Protein AF-A0A7C4R0H4-F1 (afdb_monomer)

pLDDT: mean 78.58, std 8.7, range [50.03, 90.56]

Foldseek 3Di:
DAQDALVVLVVVLVVQLVVCVVVVPDNVVSVVVSVVSSCNRHHDPVCVVVVVCVLCPCPDPNNVVVVVVVVVVVVVVVVVVVCVVVVVVVVVVVVVVVCVVPVVNVVVVPDDD

Radius of gyration: 23.49 Å; Cα contacts (8 Å, |Δi|>4): 60; chains: 1; bounding box: 44×40×60 Å

Mean predicted aligned error: 12.6 Å

Structure (mmCIF, N/CA/C/O backbone):
data_AF-A0A7C4R0H4-F1
#
_entry.id   AF-A0A7C4R0H4-F1
#
loop_
_atom_site.group_PDB
_atom_site.id
_atom_site.type_symbol
_atom_site.label_atom_id
_atom_site.label_alt_id
_atom_site.label_comp_id
_atom_site.label_asym_id
_atom_site.label_entity_id
_atom_site.label_seq_id
_atom_site.pdbx_PDB_ins_code
_atom_site.Cartn_x
_atom_site.Cartn_y
_atom_site.Cartn_z
_atom_site.occupancy
_atom_site.B_iso_or_equiv
_atom_site.auth_seq_id
_atom_site.auth_comp_id
_atom_site.auth_asym_id
_atom_site.auth_atom_id
_atom_site.pdbx_PDB_model_num
ATOM 1 N N . MET A 1 1 ? 13.341 -0.281 -24.553 1.00 51.69 1 MET A N 1
ATOM 2 C CA . MET A 1 1 ? 12.254 0.698 -24.769 1.00 51.69 1 MET A CA 1
ATOM 3 C C . MET A 1 1 ? 10.971 -0.071 -24.520 1.00 51.69 1 MET A C 1
ATOM 5 O O . MET A 1 1 ? 10.822 -1.117 -25.139 1.00 51.69 1 MET A O 1
ATOM 9 N N . GLY A 1 2 ? 10.150 0.358 -23.553 1.00 60.03 2 GLY A N 1
ATOM 10 C CA . GLY A 1 2 ? 8.923 -0.350 -23.164 1.00 60.03 2 GLY A CA 1
ATOM 11 C C . GLY A 1 2 ? 8.014 -0.633 -24.362 1.00 60.03 2 GLY A C 1
ATOM 12 O O . GLY A 1 2 ? 8.067 0.078 -25.366 1.00 60.03 2 GLY A O 1
ATOM 13 N N . MET A 1 3 ? 7.222 -1.704 -24.276 1.00 62.62 3 MET A N 1
ATOM 14 C CA . MET A 1 3 ? 6.459 -2.230 -25.416 1.00 62.62 3 MET A CA 1
ATOM 15 C C . MET A 1 3 ? 5.373 -1.255 -25.906 1.00 62.62 3 MET A C 1
ATOM 17 O O . MET A 1 3 ? 4.987 -1.301 -27.072 1.00 62.62 3 MET A O 1
ATOM 21 N N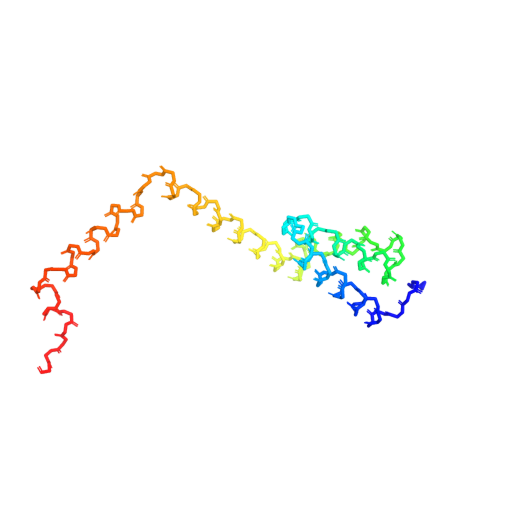 . LEU A 1 4 ? 4.906 -0.361 -25.029 1.00 73.06 4 LEU A N 1
ATOM 22 C CA . LEU A 1 4 ? 4.007 0.753 -25.328 1.00 73.06 4 LEU A CA 1
ATOM 23 C C . LEU A 1 4 ? 4.436 2.021 -24.579 1.00 73.06 4 LEU A C 1
ATOM 25 O O . LEU A 1 4 ? 5.069 1.946 -23.524 1.00 73.06 4 LEU A O 1
ATOM 29 N N . ASP A 1 5 ? 4.002 3.186 -25.075 1.00 82.69 5 ASP A N 1
ATOM 30 C CA . ASP A 1 5 ? 4.139 4.450 -24.349 1.00 82.69 5 ASP A CA 1
ATOM 31 C C . ASP A 1 5 ? 3.571 4.336 -22.918 1.00 82.69 5 ASP A C 1
ATOM 33 O O . ASP A 1 5 ? 2.503 3.736 -22.721 1.00 82.69 5 ASP A O 1
ATOM 37 N N . PRO A 1 6 ? 4.223 4.938 -21.904 1.00 79.81 6 PRO A N 1
ATOM 38 C CA . PRO A 1 6 ? 3.816 4.812 -20.501 1.00 79.81 6 PRO A CA 1
ATOM 39 C C . PRO A 1 6 ? 2.360 5.224 -20.247 1.00 79.81 6 PRO A C 1
ATOM 41 O O . PRO A 1 6 ? 1.649 4.583 -19.472 1.00 79.81 6 PRO A O 1
ATOM 44 N N . LEU A 1 7 ? 1.889 6.261 -20.947 1.00 82.81 7 LEU A N 1
ATOM 45 C CA . LEU A 1 7 ? 0.514 6.754 -20.848 1.00 82.81 7 LEU A CA 1
ATOM 46 C C . LEU A 1 7 ? -0.505 5.756 -21.413 1.00 82.81 7 LEU A C 1
ATOM 48 O O . LEU A 1 7 ? -1.547 5.534 -20.798 1.00 82.81 7 LEU A O 1
ATOM 52 N N . LEU A 1 8 ? -0.201 5.116 -22.548 1.00 84.25 8 LEU A N 1
ATOM 53 C CA . LEU A 1 8 ? -1.069 4.092 -23.139 1.00 84.25 8 LEU A CA 1
ATOM 54 C C . LEU A 1 8 ? -1.118 2.841 -22.261 1.00 84.25 8 LEU A C 1
ATOM 56 O O . LEU A 1 8 ? -2.196 2.298 -22.022 1.00 84.25 8 LEU A O 1
ATOM 60 N N . SER A 1 9 ? 0.028 2.432 -21.717 1.00 83.44 9 SER A N 1
ATOM 61 C CA . SER A 1 9 ? 0.120 1.309 -20.780 1.00 83.44 9 SER A CA 1
ATOM 62 C C . SER A 1 9 ? -0.729 1.542 -19.525 1.00 83.44 9 SER A C 1
ATOM 64 O O . SER A 1 9 ? -1.467 0.649 -19.100 1.00 83.44 9 SER A O 1
ATOM 66 N N . MET A 1 10 ? -0.697 2.761 -18.971 1.00 83.50 10 MET A N 1
ATOM 67 C CA . MET A 1 10 ? -1.539 3.161 -17.838 1.00 83.50 10 MET A CA 1
ATOM 68 C C . MET A 1 10 ? -3.031 3.068 -18.175 1.00 83.50 10 MET A C 1
ATOM 70 O O . MET A 1 10 ? -3.806 2.508 -17.399 1.00 83.50 10 MET A O 1
ATOM 74 N N . LEU A 1 11 ? -3.429 3.565 -19.348 1.00 88.31 11 LEU A N 1
ATOM 75 C CA . LEU A 1 11 ? -4.822 3.580 -19.800 1.00 88.31 11 LEU A CA 1
ATOM 76 C C . LEU A 1 11 ? -5.368 2.155 -19.999 1.00 88.31 11 LEU A C 1
ATOM 78 O O . LEU A 1 11 ? -6.476 1.839 -19.559 1.00 88.31 11 LEU A O 1
ATOM 82 N N . ILE A 1 12 ? -4.559 1.266 -20.583 1.00 86.19 12 ILE A N 1
ATOM 83 C CA . ILE A 1 12 ? -4.900 -0.151 -20.781 1.00 86.19 12 ILE A CA 1
ATOM 84 C C . ILE A 1 12 ? -5.018 -0.880 -19.437 1.00 86.19 12 ILE A C 1
ATOM 86 O O . ILE A 1 12 ? -5.994 -1.602 -19.222 1.00 86.19 12 ILE A O 1
ATOM 90 N N . SER A 1 13 ? -4.076 -0.676 -18.510 1.00 85.00 13 SER A N 1
ATOM 91 C CA . SER A 1 13 ? -4.138 -1.309 -17.184 1.00 85.00 13 SER A CA 1
ATOM 92 C C . SER A 1 13 ? -5.335 -0.817 -16.367 1.00 85.00 13 SER A C 1
ATOM 94 O O . SER A 1 13 ? -6.020 -1.617 -15.728 1.00 85.00 13 SER A O 1
ATOM 96 N N . PHE A 1 14 ? -5.664 0.474 -16.451 1.00 85.69 14 PHE A N 1
ATOM 97 C CA . PHE A 1 14 ? -6.841 1.025 -15.783 1.00 85.69 14 PHE A CA 1
ATOM 98 C C . PHE A 1 14 ? -8.146 0.447 -16.349 1.00 85.69 14 PHE A C 1
ATOM 100 O O . PHE A 1 14 ? -9.050 0.083 -15.595 1.00 85.69 14 PHE A O 1
ATOM 107 N N . CYS A 1 15 ? -8.225 0.282 -17.672 1.00 87.19 15 CYS A N 1
ATOM 108 C CA . CYS A 1 15 ? -9.353 -0.390 -18.312 1.00 87.19 15 CYS A CA 1
ATOM 109 C C . CYS A 1 15 ? -9.465 -1.855 -17.850 1.00 87.19 15 CYS A C 1
ATOM 111 O O . CYS A 1 15 ? -10.550 -2.320 -17.496 1.00 87.19 15 CYS A O 1
ATOM 113 N N . LEU A 1 16 ? -8.337 -2.565 -17.750 1.00 87.38 16 LEU A N 1
ATOM 114 C CA . LEU A 1 16 ? -8.287 -3.944 -17.263 1.00 87.38 16 LEU A CA 1
ATOM 115 C C . LEU A 1 16 ? -8.715 -4.063 -15.791 1.00 87.38 16 LEU A C 1
ATOM 117 O O . LEU A 1 16 ? -9.472 -4.975 -15.454 1.00 87.38 16 LEU A O 1
ATOM 121 N N . LEU A 1 17 ? -8.311 -3.119 -14.935 1.00 86.12 17 LEU A N 1
ATOM 122 C CA . LEU A 1 17 ? -8.790 -3.020 -13.554 1.00 86.12 17 LEU A CA 1
ATOM 123 C C . LEU A 1 17 ? -10.313 -2.842 -13.517 1.00 86.12 17 LEU A C 1
ATOM 125 O O . LEU A 1 17 ? -10.998 -3.567 -12.794 1.00 86.12 17 LEU A O 1
ATOM 129 N N . GLY A 1 18 ? -10.848 -1.931 -14.334 1.00 85.50 18 GLY A N 1
ATOM 130 C CA . GLY A 1 18 ? -12.289 -1.707 -14.462 1.00 85.50 18 GLY A CA 1
ATOM 131 C C . GLY A 1 18 ? -13.046 -2.972 -14.872 1.00 85.50 18 GLY A C 1
ATOM 132 O O . GLY A 1 18 ? -14.058 -3.317 -14.260 1.00 85.50 18 GLY A O 1
ATOM 133 N N . VAL A 1 19 ? -12.517 -3.724 -15.841 1.00 88.62 19 VAL A N 1
ATOM 134 C CA . VAL A 1 19 ? -13.098 -5.002 -16.284 1.00 88.62 19 VAL A CA 1
ATOM 135 C C . VAL A 1 19 ? -13.030 -6.069 -15.186 1.00 88.62 19 VAL A C 1
ATOM 137 O O . VAL A 1 19 ? -14.013 -6.778 -14.960 1.00 88.62 19 VAL A O 1
ATOM 140 N N . MET A 1 20 ? -11.908 -6.190 -14.472 1.00 84.88 20 MET A N 1
ATOM 141 C CA . MET A 1 20 ? -11.769 -7.153 -13.372 1.00 84.88 20 MET A CA 1
ATOM 142 C C . MET A 1 20 ? -12.722 -6.850 -12.210 1.00 84.88 20 MET A C 1
ATOM 144 O O . MET A 1 20 ? -13.324 -7.773 -11.652 1.00 84.88 20 MET A O 1
ATOM 148 N N . LEU A 1 21 ? -12.904 -5.567 -11.888 1.00 85.25 21 LEU A N 1
ATOM 149 C CA . LEU A 1 21 ? -13.878 -5.109 -10.897 1.00 85.25 21 LEU A CA 1
ATOM 150 C C . LEU A 1 21 ? -15.313 -5.392 -11.351 1.00 85.25 21 LEU A C 1
ATOM 152 O O . LEU A 1 21 ? -16.108 -5.921 -10.570 1.00 85.25 21 LEU A O 1
ATOM 156 N N . TYR A 1 22 ? -15.632 -5.120 -12.620 1.00 87.69 22 TYR A N 1
ATOM 157 C CA . TYR A 1 22 ? -16.944 -5.420 -13.199 1.00 87.69 22 TYR A CA 1
ATOM 158 C C . TYR A 1 22 ? -17.267 -6.917 -13.128 1.00 87.69 22 TYR A C 1
ATOM 160 O O . TYR A 1 22 ? -18.368 -7.312 -12.742 1.00 87.69 22 TYR A O 1
ATOM 168 N N . LYS A 1 23 ? -16.277 -7.772 -13.407 1.00 84.69 23 LYS A N 1
ATOM 169 C CA . LYS A 1 23 ? -16.425 -9.233 -13.384 1.00 84.69 23 LYS A CA 1
ATOM 170 C C . LYS A 1 23 ? -16.395 -9.840 -11.972 1.00 84.69 23 LYS A C 1
ATOM 172 O O . LYS A 1 23 ? -16.318 -11.060 -11.843 1.00 84.69 23 LYS A O 1
ATOM 177 N N . ARG A 1 24 ? -16.470 -9.014 -10.915 1.00 81.00 24 ARG A N 1
ATOM 178 C CA . ARG A 1 24 ? -16.472 -9.434 -9.499 1.00 81.00 24 ARG A CA 1
ATOM 179 C C . ARG A 1 24 ? -15.264 -10.311 -9.129 1.00 81.00 24 ARG A C 1
ATOM 181 O O . ARG A 1 24 ? -15.377 -11.195 -8.278 1.00 81.00 24 ARG A O 1
ATOM 188 N N . VAL A 1 25 ? -14.102 -10.091 -9.750 1.00 82.69 25 VAL A N 1
ATOM 189 C CA . VAL A 1 25 ? -12.865 -10.770 -9.329 1.00 82.69 25 VAL A CA 1
ATOM 190 C C . VAL A 1 25 ? -12.540 -10.336 -7.896 1.00 82.69 25 VAL A C 1
ATOM 192 O O . VAL A 1 25 ? -12.774 -9.184 -7.527 1.00 82.69 25 VAL A O 1
ATOM 195 N N . LYS A 1 26 ? -12.018 -11.253 -7.064 1.00 85.44 26 LYS A N 1
ATOM 196 C CA . LYS A 1 26 ? -11.602 -10.919 -5.691 1.00 85.44 26 LYS A CA 1
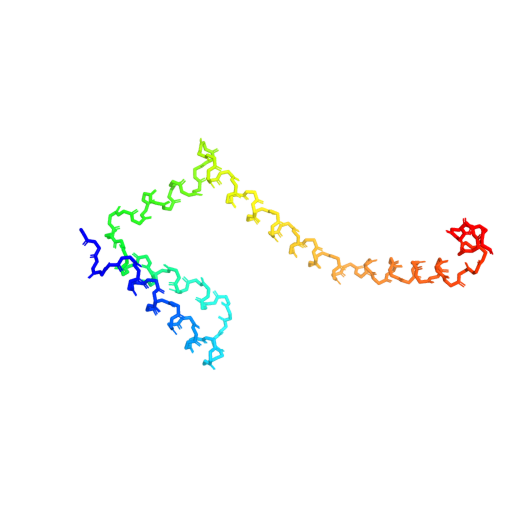ATOM 197 C C . LYS A 1 26 ? -10.678 -9.703 -5.738 1.00 85.44 26 LYS A C 1
ATOM 199 O O . LYS A 1 26 ? -9.655 -9.745 -6.419 1.00 85.44 26 LYS A O 1
ATOM 204 N N . LEU A 1 27 ? -11.028 -8.657 -4.989 1.00 78.06 27 LEU A N 1
ATOM 205 C CA . LEU A 1 27 ? -10.354 -7.358 -5.041 1.00 78.06 27 LEU A CA 1
ATOM 206 C C . LEU A 1 27 ? -8.834 -7.485 -4.862 1.00 78.06 27 LEU A C 1
ATOM 208 O O . LEU A 1 27 ? -8.077 -6.872 -5.602 1.00 78.06 27 LEU A O 1
ATOM 212 N N . GLY A 1 28 ? -8.393 -8.353 -3.944 1.00 77.06 28 GLY A N 1
ATOM 213 C CA . GLY A 1 28 ? -6.970 -8.613 -3.716 1.00 77.06 28 GLY A CA 1
ATOM 214 C C . GLY A 1 28 ? -6.240 -9.189 -4.933 1.00 77.06 28 GLY A C 1
ATOM 215 O O . GLY A 1 28 ? -5.107 -8.813 -5.188 1.00 77.06 28 GLY A O 1
ATOM 216 N N . ILE A 1 29 ? -6.890 -10.045 -5.729 1.00 80.62 29 ILE A N 1
ATOM 217 C CA . ILE A 1 29 ? -6.287 -10.596 -6.954 1.00 80.62 29 ILE A CA 1
ATOM 218 C C . ILE A 1 29 ? -6.201 -9.505 -8.021 1.00 80.62 29 ILE A C 1
ATOM 220 O O . ILE A 1 29 ? -5.161 -9.351 -8.652 1.00 80.62 29 ILE A O 1
ATOM 224 N N . ALA A 1 30 ? -7.270 -8.722 -8.195 1.00 85.00 30 ALA A N 1
ATOM 225 C CA . ALA A 1 30 ? -7.285 -7.628 -9.163 1.00 85.00 30 ALA A CA 1
ATOM 226 C C . ALA A 1 30 ? -6.173 -6.608 -8.867 1.00 85.00 30 ALA A C 1
ATOM 228 O O . ALA A 1 30 ? -5.402 -6.285 -9.762 1.00 85.00 30 ALA A O 1
ATOM 229 N N . LEU A 1 31 ? -6.028 -6.205 -7.599 1.00 80.31 31 LEU A N 1
ATOM 230 C CA . LEU A 1 31 ? -5.010 -5.257 -7.134 1.00 80.31 31 LEU A CA 1
ATOM 231 C C . LEU A 1 31 ? -3.564 -5.746 -7.312 1.00 80.31 31 LEU A C 1
ATOM 233 O O . LEU A 1 31 ? -2.667 -4.915 -7.394 1.00 80.31 31 LEU A O 1
ATOM 237 N N 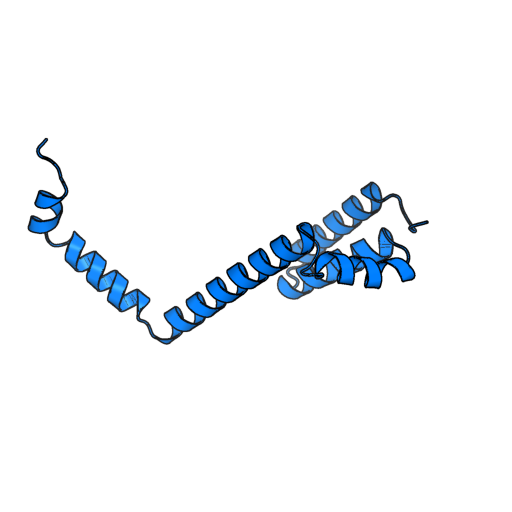. ILE A 1 32 ? -3.325 -7.060 -7.377 1.00 83.62 32 ILE A N 1
ATOM 238 C CA . ILE A 1 32 ? -1.993 -7.630 -7.640 1.00 83.62 32 ILE A CA 1
ATOM 239 C C . ILE A 1 32 ? -1.745 -7.741 -9.148 1.00 83.62 32 ILE A C 1
ATOM 241 O O . ILE A 1 32 ? -0.671 -7.393 -9.633 1.00 83.62 32 ILE A O 1
ATOM 245 N N . VAL A 1 33 ? -2.733 -8.212 -9.911 1.00 85.00 33 VAL A N 1
ATOM 246 C CA . VAL A 1 33 ? -2.563 -8.487 -11.345 1.00 85.00 33 VAL A CA 1
ATOM 247 C C . VAL A 1 33 ? -2.429 -7.199 -12.158 1.00 85.00 33 VAL A C 1
ATOM 249 O O . VAL A 1 33 ? -1.604 -7.138 -13.066 1.00 85.00 33 VAL A O 1
ATOM 252 N N . THR A 1 34 ? -3.186 -6.150 -11.839 1.00 85.69 34 THR A N 1
ATOM 253 C CA . THR A 1 34 ? -3.168 -4.900 -12.616 1.00 85.69 34 THR A CA 1
ATOM 254 C C . THR A 1 34 ? -1.821 -4.168 -12.627 1.00 85.69 34 THR A C 1
ATOM 256 O O . THR A 1 34 ? -1.388 -3.793 -13.720 1.00 85.69 34 THR A O 1
ATOM 259 N N . PRO A 1 35 ? -1.104 -3.980 -11.498 1.00 83.75 35 PRO A N 1
ATOM 260 C CA . PRO A 1 35 ? 0.231 -3.387 -11.532 1.00 83.75 35 PRO A CA 1
ATOM 261 C C . PRO A 1 35 ? 1.265 -4.297 -12.203 1.00 83.75 35 PRO A C 1
ATOM 263 O O . PRO A 1 35 ? 2.154 -3.778 -12.866 1.00 83.75 35 PRO A O 1
ATOM 266 N N . ILE A 1 36 ? 1.137 -5.628 -12.116 1.00 83.38 36 ILE A N 1
ATOM 267 C CA . ILE A 1 36 ? 2.029 -6.557 -12.836 1.00 83.38 36 ILE A CA 1
ATOM 268 C C . ILE A 1 36 ? 1.852 -6.402 -14.348 1.00 83.38 36 ILE A C 1
ATOM 270 O O . ILE A 1 36 ? 2.832 -6.269 -15.077 1.00 83.38 36 ILE A O 1
ATOM 274 N N . VAL A 1 37 ? 0.605 -6.376 -14.823 1.00 85.50 37 VAL A N 1
ATOM 275 C CA . VAL A 1 37 ? 0.296 -6.150 -16.241 1.00 85.50 37 VAL A CA 1
ATOM 276 C C . VAL A 1 37 ? 0.800 -4.776 -16.683 1.00 85.50 37 VAL A C 1
ATOM 278 O O . VAL A 1 37 ? 1.428 -4.669 -17.731 1.00 85.50 37 VAL A O 1
ATOM 281 N N . LEU A 1 38 ? 0.591 -3.736 -15.871 1.00 84.56 38 LEU A N 1
ATOM 282 C CA . LEU A 1 38 ? 1.111 -2.399 -16.158 1.00 84.56 38 LEU A CA 1
ATOM 283 C C . LEU A 1 38 ? 2.639 -2.394 -16.276 1.00 84.56 38 LEU A C 1
ATOM 285 O O . LEU A 1 38 ? 3.164 -1.840 -17.236 1.00 84.56 38 LEU A O 1
ATOM 289 N N . ALA A 1 39 ? 3.337 -3.023 -15.329 1.00 81.44 39 ALA A N 1
ATOM 290 C CA . ALA A 1 39 ? 4.792 -3.108 -15.321 1.00 81.44 39 ALA A CA 1
ATOM 291 C C . ALA A 1 39 ? 5.321 -3.853 -16.552 1.00 81.44 39 ALA A C 1
ATOM 293 O O . ALA A 1 39 ? 6.275 -3.389 -17.168 1.00 81.44 39 ALA A O 1
ATOM 294 N N 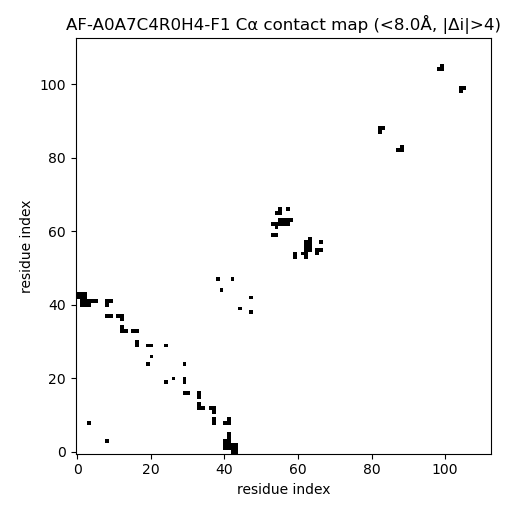. LEU A 1 40 ? 4.670 -4.948 -16.963 1.00 81.25 40 LEU A N 1
ATOM 295 C CA . LEU A 1 40 ? 5.035 -5.670 -18.186 1.00 81.25 40 LEU A CA 1
ATOM 296 C C . LEU A 1 40 ? 4.827 -4.845 -19.464 1.00 81.25 40 LEU A C 1
ATOM 298 O O . LEU A 1 40 ? 5.591 -5.001 -20.412 1.00 81.25 40 LEU A O 1
ATOM 302 N N . LEU A 1 41 ? 3.777 -4.021 -19.527 1.00 81.06 41 LEU A N 1
ATOM 303 C CA . LEU A 1 41 ? 3.484 -3.212 -20.716 1.00 81.06 41 LEU A CA 1
ATOM 304 C C . LEU A 1 41 ? 4.379 -1.967 -20.801 1.00 81.06 41 LEU A C 1
ATOM 306 O O . LEU A 1 41 ? 4.821 -1.598 -21.891 1.00 81.06 41 LEU A O 1
ATOM 310 N N . ALA A 1 42 ? 4.637 -1.329 -19.658 1.00 81.38 42 ALA A N 1
ATOM 311 C CA . ALA A 1 42 ? 5.318 -0.041 -19.588 1.00 81.38 42 ALA A CA 1
ATOM 312 C C . ALA A 1 42 ? 6.848 -0.147 -19.468 1.00 81.38 42 ALA A C 1
ATOM 314 O O . ALA A 1 42 ? 7.546 0.773 -19.894 1.00 81.38 42 ALA A O 1
ATOM 315 N N . LEU A 1 43 ? 7.385 -1.230 -18.893 1.00 78.81 43 LEU A N 1
ATOM 316 C CA . LEU A 1 43 ? 8.818 -1.381 -18.617 1.00 78.81 43 LEU A CA 1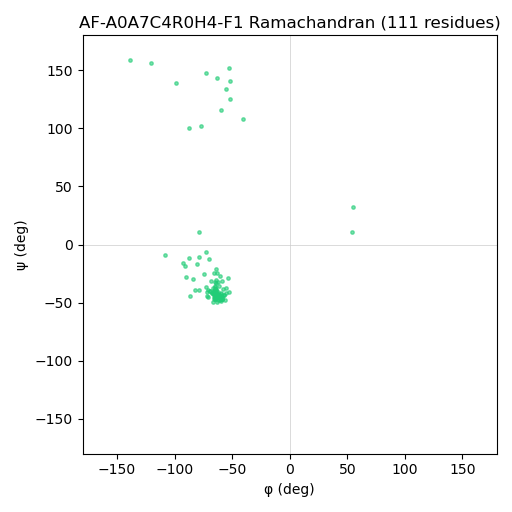
ATOM 317 C C . LEU A 1 43 ? 9.437 -2.592 -19.318 1.00 78.81 43 LEU A C 1
ATOM 319 O O . LEU A 1 43 ? 8.764 -3.565 -19.650 1.00 78.81 43 LEU A O 1
ATOM 323 N N . ASN A 1 44 ? 10.756 -2.540 -19.530 1.00 78.25 44 ASN A N 1
ATOM 324 C CA . ASN A 1 44 ? 11.497 -3.720 -19.963 1.00 78.25 44 ASN A CA 1
ATOM 325 C C . ASN A 1 44 ? 11.613 -4.694 -18.784 1.00 78.25 44 ASN A C 1
ATOM 327 O O . ASN A 1 44 ? 11.784 -4.279 -17.640 1.00 78.25 44 ASN A O 1
ATOM 331 N N . TRP A 1 45 ? 11.625 -5.994 -19.076 1.00 70.12 45 TRP A N 1
ATOM 332 C CA . TRP A 1 45 ? 11.748 -7.051 -18.065 1.00 70.12 45 TRP A CA 1
ATOM 333 C C . TRP A 1 45 ? 12.962 -6.886 -17.127 1.00 70.12 45 TRP A C 1
ATOM 335 O O . TRP A 1 45 ? 12.902 -7.288 -15.970 1.00 70.12 45 TRP A O 1
ATOM 345 N N . SER A 1 46 ? 14.046 -6.266 -17.607 1.00 77.62 46 SER A N 1
ATOM 346 C CA . SER A 1 46 ? 15.265 -6.023 -16.822 1.00 77.62 46 SER A CA 1
ATOM 347 C C . SER A 1 46 ? 15.131 -4.900 -15.792 1.00 77.62 46 SER A C 1
ATOM 349 O O . SER A 1 46 ? 15.848 -4.916 -14.798 1.00 77.62 46 SER A O 1
ATOM 351 N N . ASP A 1 47 ? 14.220 -3.951 -16.009 1.00 78.44 47 ASP A N 1
ATOM 352 C CA . ASP A 1 47 ? 14.093 -2.750 -15.173 1.00 78.44 47 ASP A CA 1
ATOM 353 C C . ASP A 1 47 ? 13.102 -2.977 -14.018 1.00 78.44 47 ASP A C 1
ATOM 355 O O . ASP A 1 47 ? 13.117 -2.263 -13.019 1.00 78.44 47 ASP A O 1
ATOM 359 N N . ILE A 1 48 ? 12.240 -3.997 -14.127 1.00 77.25 48 ILE A N 1
ATOM 360 C CA . ILE A 1 48 ? 11.220 -4.328 -13.120 1.00 77.25 48 ILE A CA 1
ATOM 361 C C . ILE A 1 48 ? 11.847 -4.652 -11.749 1.00 77.25 48 ILE A C 1
ATOM 363 O O . ILE A 1 48 ? 11.387 -4.087 -10.753 1.00 77.25 48 ILE A O 1
ATOM 367 N N . PRO A 1 49 ? 12.882 -5.513 -11.641 1.00 76.38 49 PRO A N 1
ATOM 368 C CA . PRO A 1 49 ? 13.494 -5.830 -10.351 1.00 76.38 49 PRO A CA 1
ATOM 369 C C . PRO A 1 49 ? 14.212 -4.625 -9.739 1.00 76.38 49 PRO A C 1
ATOM 371 O O . PRO A 1 49 ? 14.142 -4.424 -8.530 1.00 76.38 49 PRO A O 1
ATOM 374 N N . GLU A 1 50 ? 14.869 -3.810 -10.568 1.00 80.81 50 GLU A N 1
ATOM 375 C CA . GLU A 1 50 ? 15.580 -2.610 -10.122 1.00 80.81 50 GLU A CA 1
ATOM 376 C C . GLU A 1 50 ? 14.610 -1.559 -9.578 1.00 80.81 50 GLU A C 1
ATOM 378 O O . GLU A 1 50 ? 14.853 -0.978 -8.521 1.00 80.81 50 GLU A O 1
ATOM 383 N N . LEU A 1 51 ? 13.471 -1.361 -10.246 1.00 77.12 51 LEU A N 1
ATOM 384 C CA . LEU A 1 51 ? 12.458 -0.403 -9.814 1.00 77.12 51 LEU A CA 1
ATOM 385 C C . LEU A 1 51 ? 11.774 -0.861 -8.522 1.00 77.12 51 LEU A C 1
ATOM 387 O O . LEU A 1 51 ? 11.590 -0.054 -7.613 1.00 77.12 51 LEU A O 1
ATOM 391 N N . LEU A 1 52 ? 11.484 -2.161 -8.392 1.00 75.81 52 LEU A N 1
ATOM 392 C CA . LEU A 1 52 ? 10.978 -2.734 -7.142 1.00 75.81 52 LEU A CA 1
ATOM 393 C C . LEU A 1 52 ? 11.962 -2.519 -5.990 1.00 75.81 52 LEU A C 1
ATOM 395 O O . LEU A 1 52 ? 11.556 -2.052 -4.925 1.00 75.81 52 LEU A O 1
ATOM 399 N N . TYR A 1 53 ? 13.248 -2.791 -6.212 1.00 76.56 53 TYR A N 1
ATOM 400 C CA . TYR A 1 53 ? 14.278 -2.577 -5.199 1.00 76.56 53 TYR A CA 1
ATOM 401 C C . TYR A 1 53 ? 14.388 -1.092 -4.824 1.00 76.56 53 TYR A C 1
ATOM 403 O O . TYR A 1 53 ? 14.310 -0.746 -3.650 1.00 76.56 53 TYR A O 1
ATOM 411 N N . ALA A 1 54 ? 14.400 -0.198 -5.815 1.00 74.81 54 ALA A N 1
ATOM 412 C CA . ALA A 1 54 ? 14.446 1.245 -5.596 1.00 74.81 54 ALA A 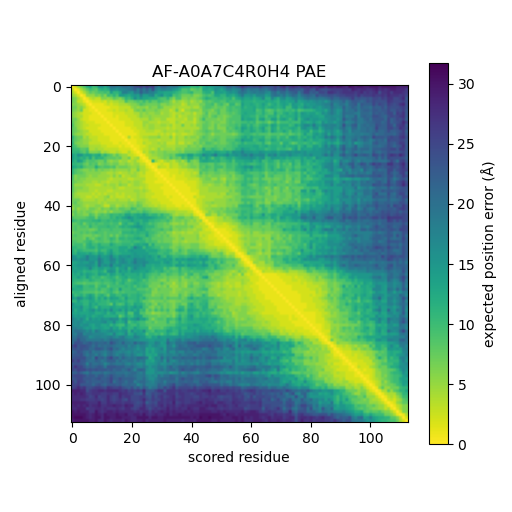CA 1
ATOM 413 C C . ALA A 1 54 ? 13.227 1.792 -4.829 1.00 74.81 54 ALA A C 1
ATOM 415 O O . ALA A 1 54 ? 13.369 2.764 -4.088 1.00 74.81 54 ALA A O 1
ATOM 416 N N . THR A 1 55 ? 12.044 1.192 -5.001 1.00 73.25 55 THR A N 1
ATOM 417 C CA . THR A 1 55 ? 10.819 1.585 -4.275 1.00 73.25 55 THR A CA 1
ATOM 418 C C . THR A 1 55 ? 10.727 1.030 -2.858 1.00 73.25 55 THR A C 1
ATOM 420 O O . THR A 1 55 ? 9.920 1.519 -2.073 1.00 73.25 55 THR A O 1
ATOM 423 N N . VAL A 1 56 ? 11.523 0.018 -2.517 1.00 72.25 56 VAL A N 1
ATOM 424 C CA . VAL A 1 56 ? 11.558 -0.581 -1.172 1.00 72.25 56 VAL A CA 1
ATOM 425 C C . VAL A 1 56 ? 12.853 -0.217 -0.437 1.00 72.25 56 VAL A C 1
ATOM 427 O O . VAL A 1 56 ? 12.965 -0.439 0.766 1.00 72.25 56 VAL A O 1
ATOM 430 N N . ASP A 1 57 ? 13.814 0.396 -1.130 1.00 75.88 57 ASP A N 1
ATOM 431 C CA . ASP A 1 57 ? 15.079 0.832 -0.561 1.00 75.88 57 ASP A CA 1
ATOM 432 C C . ASP A 1 57 ? 14.854 1.846 0.574 1.00 75.88 57 ASP A C 1
ATOM 434 O O . ASP A 1 57 ? 14.420 2.976 0.326 1.00 75.88 57 ASP A O 1
ATOM 438 N N . PRO A 1 58 ? 15.218 1.505 1.825 1.00 63.84 58 PRO A N 1
ATOM 439 C CA . PRO A 1 58 ? 15.006 2.383 2.976 1.00 63.84 58 PRO A CA 1
ATOM 440 C C . PRO A 1 58 ? 15.919 3.619 2.955 1.00 63.84 58 PRO A C 1
ATOM 442 O O . PRO A 1 58 ? 15.716 4.554 3.726 1.00 63.84 58 PRO A O 1
ATOM 445 N N . PHE A 1 59 ? 16.928 3.629 2.079 1.00 67.75 59 PHE A N 1
ATOM 446 C CA . PHE A 1 59 ? 17.886 4.724 1.921 1.00 67.75 59 PHE A CA 1
ATOM 447 C C . PHE A 1 59 ? 17.419 5.810 0.938 1.00 67.75 59 PHE A C 1
ATOM 449 O O . PHE A 1 59 ? 18.024 6.882 0.892 1.00 67.75 59 PHE A O 1
ATOM 456 N N . LYS A 1 60 ? 16.348 5.571 0.167 1.00 74.75 60 LYS A N 1
ATOM 457 C CA . LYS A 1 60 ? 15.707 6.586 -0.684 1.00 74.75 60 LYS A CA 1
ATOM 458 C C . LYS A 1 60 ? 14.479 7.154 0.032 1.00 74.75 60 LYS A C 1
ATOM 460 O O . LYS A 1 60 ? 13.710 6.406 0.630 1.00 74.75 60 LYS A O 1
ATOM 465 N N . GLN A 1 61 ? 14.271 8.473 -0.055 1.00 70.75 61 GLN A N 1
ATOM 466 C CA . GLN A 1 61 ? 13.108 9.140 0.555 1.00 70.75 61 GLN A CA 1
ATOM 467 C C . GLN A 1 61 ? 11.782 8.521 0.086 1.00 70.75 61 GLN A C 1
ATOM 469 O O . GLN A 1 61 ? 10.906 8.265 0.910 1.00 70.75 61 GLN A O 1
ATOM 474 N N . ASP A 1 62 ? 11.670 8.205 -1.206 1.00 73.56 62 ASP A N 1
ATOM 475 C CA . ASP A 1 62 ? 10.465 7.604 -1.789 1.00 73.56 62 ASP A CA 1
ATOM 476 C C . ASP A 1 62 ? 10.180 6.198 -1.231 1.00 73.56 62 ASP A C 1
ATOM 478 O O . ASP A 1 62 ? 9.028 5.861 -0.949 1.00 73.56 62 ASP A O 1
ATOM 482 N N . GLY A 1 63 ? 11.226 5.395 -1.002 1.00 78.94 63 GLY A N 1
ATOM 483 C CA . GLY A 1 63 ? 11.094 4.046 -0.448 1.00 78.94 63 GLY A CA 1
ATOM 484 C C . GLY A 1 63 ? 10.745 4.037 1.038 1.00 78.94 63 GLY A C 1
ATOM 485 O O . GLY A 1 63 ? 9.912 3.244 1.485 1.00 78.94 63 GLY A O 1
ATOM 486 N N . LEU A 1 64 ? 11.293 4.984 1.804 1.00 80.31 64 LEU A N 1
ATOM 487 C CA . LEU A 1 64 ? 10.943 5.166 3.212 1.00 80.31 64 LEU A CA 1
ATOM 488 C C . LEU A 1 64 ? 9.465 5.550 3.387 1.00 80.31 64 LEU A C 1
ATOM 490 O O . LEU A 1 64 ? 8.787 4.998 4.254 1.00 80.31 64 LEU A O 1
ATOM 494 N N . LEU A 1 65 ? 8.940 6.444 2.542 1.00 82.94 65 LEU A N 1
ATOM 495 C CA . LEU A 1 65 ? 7.518 6.802 2.553 1.00 82.94 65 LEU A CA 1
ATOM 496 C C . LEU A 1 65 ? 6.627 5.604 2.201 1.00 82.94 65 LEU A C 1
ATOM 498 O O . LEU A 1 65 ? 5.641 5.357 2.898 1.00 82.94 65 LEU A O 1
ATOM 502 N N . ALA A 1 66 ? 6.986 4.833 1.170 1.00 83.50 66 ALA A N 1
ATOM 503 C CA . ALA A 1 66 ? 6.248 3.631 0.789 1.00 83.50 66 ALA A CA 1
ATOM 504 C C . ALA A 1 66 ? 6.204 2.606 1.936 1.00 83.50 66 ALA A C 1
ATOM 506 O O . ALA A 1 66 ? 5.127 2.115 2.286 1.00 83.50 66 ALA A O 1
ATOM 507 N N . LEU A 1 67 ? 7.345 2.343 2.581 1.00 85.12 67 LEU A N 1
ATOM 508 C CA . LEU A 1 67 ? 7.430 1.449 3.737 1.00 85.12 67 LEU A CA 1
ATOM 509 C C . LEU A 1 67 ? 6.584 1.937 4.914 1.00 85.12 67 LEU A C 1
ATOM 511 O O . LEU A 1 67 ? 5.853 1.138 5.498 1.00 85.12 67 LEU A O 1
ATOM 515 N N . LEU A 1 68 ? 6.629 3.230 5.244 1.00 88.88 68 LEU A N 1
ATOM 516 C CA . LEU A 1 68 ? 5.817 3.798 6.324 1.00 88.88 68 LEU A CA 1
ATOM 517 C C . LEU A 1 68 ? 4.320 3.659 6.047 1.00 88.88 68 LEU A C 1
ATOM 519 O O . LEU A 1 68 ? 3.570 3.279 6.946 1.00 88.88 68 LEU A O 1
ATOM 523 N N . VAL A 1 69 ? 3.880 3.924 4.815 1.00 87.81 69 VAL A N 1
ATOM 524 C CA . VAL A 1 69 ? 2.468 3.792 4.428 1.00 87.81 69 VAL A CA 1
ATOM 525 C C . VAL A 1 69 ? 2.016 2.334 4.497 1.00 87.81 69 VAL A C 1
ATOM 527 O O . VAL A 1 69 ? 0.952 2.050 5.056 1.00 87.81 69 VAL A O 1
ATOM 530 N N . ILE A 1 70 ? 2.820 1.399 3.982 1.00 88.75 70 ILE A N 1
ATOM 531 C CA . ILE A 1 70 ? 2.523 -0.038 4.047 1.00 88.75 70 ILE A CA 1
ATOM 532 C C . ILE A 1 70 ? 2.460 -0.496 5.508 1.00 88.75 70 ILE A C 1
ATOM 534 O O . ILE A 1 70 ? 1.486 -1.138 5.902 1.00 88.75 70 ILE A O 1
ATOM 538 N N . LEU A 1 71 ? 3.446 -0.121 6.329 1.00 89.56 71 LEU A N 1
ATOM 539 C CA . LEU A 1 71 ? 3.509 -0.484 7.744 1.00 89.56 71 LEU A CA 1
ATOM 540 C C . LEU A 1 71 ? 2.328 0.097 8.528 1.00 89.56 71 LEU A C 1
ATOM 542 O O . LEU A 1 71 ? 1.713 -0.617 9.319 1.00 89.56 71 LEU A O 1
ATOM 546 N N . ALA A 1 72 ? 1.976 1.362 8.295 1.00 90.50 72 ALA A N 1
ATOM 547 C CA . ALA A 1 72 ? 0.836 2.012 8.933 1.00 90.50 72 ALA A CA 1
ATOM 548 C C . ALA A 1 72 ? -0.484 1.329 8.549 1.00 90.50 72 ALA A C 1
ATOM 550 O O . ALA A 1 72 ? -1.298 1.017 9.419 1.00 90.50 72 ALA A O 1
ATOM 551 N N . THR A 1 73 ? -0.675 1.030 7.262 1.00 89.25 73 THR A N 1
ATOM 552 C CA . THR A 1 73 ? -1.885 0.360 6.759 1.00 89.25 73 THR A CA 1
ATOM 553 C C . THR A 1 73 ? -1.999 -1.064 7.297 1.00 89.25 73 THR A C 1
ATOM 555 O O . THR A 1 73 ? -3.077 -1.489 7.727 1.00 89.25 73 THR A O 1
ATOM 558 N N . PHE A 1 74 ? -0.882 -1.792 7.325 1.00 90.56 74 PHE A N 1
ATOM 559 C CA . PHE A 1 74 ? -0.812 -3.131 7.895 1.00 90.56 74 PHE A CA 1
ATOM 560 C C . PHE A 1 74 ? -1.108 -3.107 9.394 1.00 90.56 74 PHE A C 1
ATOM 562 O O . PHE A 1 74 ? -1.975 -3.845 9.852 1.00 90.56 74 PHE A O 1
ATOM 569 N N . SER A 1 75 ? -0.459 -2.213 10.143 1.00 87.69 75 SER A N 1
ATOM 570 C CA . SER A 1 75 ? -0.658 -2.067 11.588 1.00 87.69 75 SER A CA 1
ATOM 571 C C . SER A 1 75 ? -2.105 -1.708 11.906 1.00 87.69 75 SER A C 1
ATOM 573 O O . SER A 1 75 ? -2.717 -2.340 12.759 1.00 87.69 75 SER A O 1
ATOM 575 N N . SER A 1 76 ? -2.693 -0.753 11.182 1.00 87.25 76 SER A N 1
ATOM 576 C CA . SER A 1 76 ? -4.101 -0.371 11.343 1.00 87.25 76 SER A CA 1
ATOM 577 C C . SER A 1 76 ? -5.048 -1.546 11.075 1.00 87.25 76 SER A C 1
ATOM 579 O O . SER A 1 76 ? -5.955 -1.807 11.867 1.00 87.25 76 SER A O 1
ATOM 581 N N . SER A 1 77 ? -4.801 -2.308 10.007 1.00 87.00 77 SER A N 1
ATOM 582 C CA . SER A 1 77 ? -5.595 -3.497 9.673 1.00 87.00 77 SER A CA 1
ATOM 583 C C . SER A 1 77 ? -5.443 -4.599 10.725 1.00 87.00 77 SER A C 1
ATOM 585 O O . SER A 1 77 ? -6.429 -5.225 11.115 1.00 87.00 77 SER A O 1
ATOM 587 N N . TRP A 1 78 ? -4.225 -4.801 11.227 1.00 86.00 78 TRP A N 1
ATOM 588 C CA . TRP A 1 78 ? -3.908 -5.768 12.275 1.00 86.00 78 TRP A CA 1
ATOM 589 C C . TRP A 1 78 ? -4.580 -5.412 13.602 1.00 86.00 78 TRP A C 1
ATOM 591 O O . TRP A 1 78 ? -5.248 -6.251 14.206 1.00 86.00 78 TRP A O 1
ATOM 601 N N . PHE A 1 79 ? -4.489 -4.149 14.022 1.00 84.69 79 PHE A N 1
ATOM 602 C CA . PHE A 1 79 ? -5.220 -3.647 15.181 1.00 84.69 79 PHE A CA 1
ATOM 603 C C . PHE A 1 79 ? -6.727 -3.807 14.993 1.00 84.69 79 PHE A C 1
ATOM 605 O O . PHE A 1 79 ? -7.396 -4.281 15.903 1.00 84.69 79 PHE A O 1
ATOM 612 N N . SER A 1 80 ? -7.272 -3.485 13.817 1.00 81.31 80 SER A N 1
ATOM 613 C CA . SER A 1 80 ? -8.700 -3.679 13.530 1.00 81.31 80 SER A CA 1
ATOM 614 C C . SER A 1 80 ? -9.133 -5.137 13.698 1.00 81.31 80 SER A C 1
ATOM 616 O O . SER A 1 80 ? -10.220 -5.398 14.218 1.00 81.31 80 SER A O 1
ATOM 618 N N . TYR A 1 81 ? -8.282 -6.086 13.302 1.00 84.44 81 TYR A N 1
ATOM 619 C CA . TYR A 1 81 ? -8.534 -7.507 13.510 1.00 84.44 81 TYR A CA 1
ATOM 620 C C . TYR A 1 81 ? -8.508 -7.877 14.998 1.00 84.44 81 TYR A C 1
ATOM 622 O O . TYR A 1 81 ? -9.468 -8.462 15.495 1.00 84.44 81 TYR A O 1
ATOM 630 N N . LEU A 1 82 ? -7.466 -7.460 15.726 1.00 82.38 82 LEU A N 1
ATOM 631 C CA . LEU A 1 82 ? -7.350 -7.687 17.171 1.00 82.38 82 LEU A CA 1
ATOM 632 C C . LEU A 1 82 ? -8.549 -7.125 17.940 1.00 82.38 82 LEU A C 1
ATOM 634 O O . LEU A 1 82 ? -9.152 -7.826 18.743 1.00 82.38 82 LEU A O 1
ATOM 638 N N . TYR A 1 83 ? -8.938 -5.885 17.655 1.00 80.56 83 TYR A N 1
ATOM 639 C CA . TYR A 1 83 ? -10.065 -5.218 18.301 1.00 80.56 83 TYR A CA 1
ATOM 640 C C . TYR A 1 83 ? -11.420 -5.876 18.013 1.00 80.56 83 TYR A C 1
ATOM 642 O O . TYR A 1 83 ? -12.315 -5.842 18.862 1.00 80.56 83 TYR A O 1
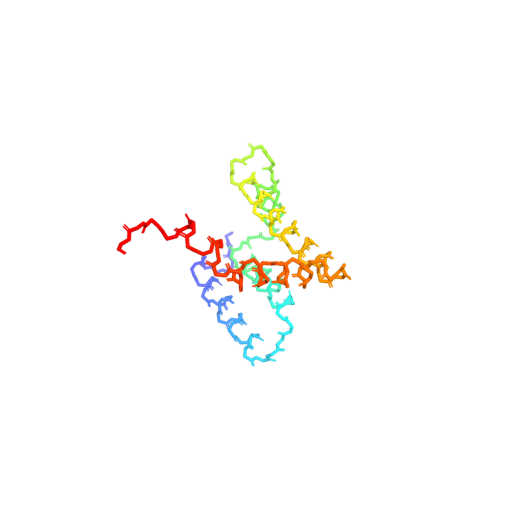ATOM 650 N N . LYS A 1 84 ? -11.594 -6.463 16.821 1.00 76.12 84 LYS A N 1
ATOM 651 C CA . LYS A 1 84 ? -12.791 -7.250 16.490 1.00 76.12 84 LYS A CA 1
ATOM 652 C C . LYS A 1 84 ? -12.838 -8.554 17.278 1.00 76.12 84 LYS A C 1
ATOM 654 O O . LYS A 1 84 ? -13.911 -8.918 17.752 1.00 76.12 84 LYS A O 1
ATOM 659 N N . GLU A 1 85 ? -11.697 -9.215 17.437 1.00 78.62 85 GLU A N 1
ATOM 660 C CA . GLU A 1 85 ? -11.609 -10.499 18.134 1.00 78.62 85 GLU A CA 1
ATOM 661 C C . GLU A 1 85 ? -11.801 -10.344 19.649 1.00 78.62 85 GLU A C 1
ATOM 663 O O . GLU A 1 85 ? -12.529 -11.115 20.272 1.00 78.62 85 GLU A O 1
ATOM 668 N N . THR A 1 86 ? -11.224 -9.301 20.250 1.00 77.62 86 THR A N 1
ATOM 669 C CA . THR A 1 86 ? -11.312 -9.073 21.701 1.00 77.62 86 THR A CA 1
ATOM 670 C C . THR A 1 86 ? -12.645 -8.470 22.155 1.00 77.62 86 THR A C 1
ATOM 672 O O . THR A 1 86 ? -12.906 -8.408 23.352 1.00 77.62 86 THR A O 1
ATOM 675 N N . ARG A 1 87 ? -13.503 -8.013 21.227 1.00 76.31 87 ARG A N 1
ATOM 676 C CA . ARG A 1 87 ? -14.746 -7.248 21.493 1.00 76.31 87 ARG A CA 1
ATOM 677 C C . ARG A 1 87 ? -14.560 -5.982 22.346 1.00 76.31 87 ARG A C 1
ATOM 679 O O . ARG A 1 87 ? -15.548 -5.344 22.707 1.00 76.31 87 ARG A O 1
ATOM 686 N N . GLU A 1 88 ? -13.323 -5.557 22.592 1.00 74.38 88 GLU A N 1
ATOM 687 C CA . GLU A 1 88 ? -12.983 -4.371 23.392 1.00 74.38 88 GLU A CA 1
ATOM 688 C C . GLU A 1 88 ? -13.604 -3.092 22.814 1.00 74.38 88 GLU A C 1
ATOM 690 O O . GLU A 1 88 ? -14.008 -2.199 23.553 1.00 74.38 88 GLU A O 1
ATOM 695 N N . VAL A 1 89 ? -13.781 -3.019 21.488 1.00 72.00 89 VAL A N 1
ATOM 696 C CA . VAL A 1 89 ? -14.464 -1.885 20.837 1.00 72.00 89 VAL A CA 1
ATOM 697 C C . VAL A 1 89 ? -15.935 -1.788 21.245 1.00 72.00 89 VAL A C 1
ATOM 699 O O . VAL A 1 89 ? -16.450 -0.679 21.358 1.00 72.00 89 VAL A O 1
ATOM 702 N N . VAL A 1 90 ? -16.614 -2.911 21.499 1.00 74.81 90 VAL A N 1
ATOM 703 C CA . VAL A 1 90 ? -18.016 -2.912 21.952 1.00 74.81 90 VAL A CA 1
ATOM 704 C C . VAL A 1 90 ? -18.096 -2.399 23.384 1.00 74.81 90 VAL A C 1
ATOM 706 O O . VAL A 1 90 ? -18.896 -1.512 23.661 1.00 74.81 90 VAL A O 1
ATOM 709 N N . VAL A 1 91 ? -17.210 -2.873 24.263 1.00 78.62 91 VAL A N 1
ATOM 710 C CA . VAL A 1 91 ? -17.139 -2.422 25.662 1.00 78.62 91 VAL A CA 1
ATOM 711 C C . VAL A 1 91 ? -16.774 -0.938 25.740 1.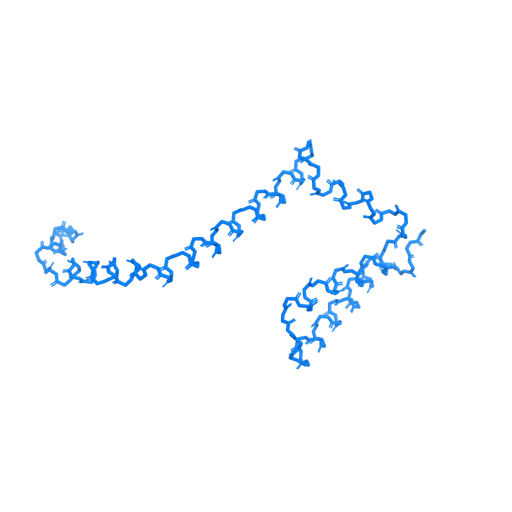00 78.62 91 VAL A C 1
ATOM 713 O O . VAL A 1 91 ? -17.398 -0.179 26.482 1.00 78.62 91 VAL A O 1
ATOM 716 N N . PHE A 1 92 ? -15.816 -0.489 24.927 1.00 78.25 92 PHE A N 1
ATOM 717 C CA . PHE A 1 92 ? -15.456 0.923 24.829 1.00 78.25 92 PHE A CA 1
ATOM 718 C C . PHE A 1 92 ? -16.611 1.768 24.279 1.00 78.25 92 PHE A C 1
ATOM 720 O O . PHE A 1 92 ? -16.898 2.837 24.814 1.00 78.25 92 PHE A O 1
ATOM 727 N N . SER A 1 93 ? -17.312 1.290 23.247 1.00 77.75 93 SER A N 1
ATOM 728 C CA . SER A 1 93 ? -18.470 1.975 22.662 1.00 77.75 93 SER A CA 1
ATOM 729 C C . SER A 1 93 ? -19.640 2.076 23.645 1.00 77.75 93 SER A C 1
ATOM 731 O O . SER A 1 93 ? -20.236 3.146 23.768 1.00 77.75 93 SER A O 1
ATOM 733 N N . GLU A 1 94 ? -19.930 1.017 24.403 1.00 82.00 94 GLU A N 1
ATOM 734 C CA . GLU A 1 94 ? -20.927 1.026 25.479 1.00 82.00 94 GLU A CA 1
ATOM 735 C C . GLU A 1 94 ? -20.512 1.946 26.630 1.00 82.00 94 GLU A C 1
ATOM 737 O O . GLU A 1 94 ? -21.344 2.690 27.153 1.00 82.00 94 GLU A O 1
ATOM 742 N N . GLY A 1 95 ? -19.227 1.959 26.994 1.00 81.62 95 GLY A N 1
ATOM 743 C CA . GLY A 1 95 ? -18.667 2.882 27.980 1.00 81.62 95 GLY A CA 1
ATOM 744 C C . GLY A 1 95 ? -18.823 4.342 27.555 1.00 81.62 95 GLY A C 1
ATOM 745 O O . GLY A 1 95 ? -19.332 5.159 28.325 1.00 81.62 95 GLY A O 1
ATOM 746 N N . LEU A 1 96 ? -18.469 4.663 26.309 1.00 80.06 96 LEU A N 1
ATOM 747 C CA . LEU A 1 96 ? -18.623 6.000 25.737 1.00 80.06 96 LEU A CA 1
ATOM 748 C C . LEU A 1 96 ? -20.102 6.394 25.639 1.00 80.06 96 LEU A C 1
ATOM 750 O O . LEU A 1 96 ? -20.472 7.507 26.008 1.00 80.06 96 LEU A O 1
ATOM 754 N N . SER A 1 97 ? -20.959 5.465 25.210 1.00 80.19 97 SER A N 1
ATOM 755 C CA . SER A 1 97 ? -22.409 5.654 25.172 1.00 80.19 97 SER A CA 1
ATOM 756 C C . SER A 1 97 ? -22.957 5.956 26.563 1.00 80.19 97 SER A C 1
ATOM 758 O O . SER A 1 97 ? -23.694 6.922 26.725 1.00 80.19 97 SER A O 1
ATOM 760 N N . ASN A 1 98 ? -22.538 5.218 27.593 1.00 83.50 98 ASN A N 1
ATOM 761 C CA . ASN A 1 98 ? -22.931 5.475 28.978 1.00 83.50 98 ASN A CA 1
ATOM 762 C C . ASN A 1 98 ? -22.410 6.815 29.514 1.00 83.50 98 ASN A C 1
ATOM 764 O O . ASN A 1 98 ? -23.114 7.465 30.287 1.00 83.50 98 ASN A O 1
ATOM 768 N N . ILE A 1 99 ? -21.210 7.246 29.115 1.00 81.44 99 ILE A N 1
ATOM 769 C CA . ILE A 1 99 ? -20.659 8.565 29.466 1.00 81.44 99 ILE A CA 1
ATOM 770 C C . ILE A 1 99 ? -21.490 9.677 28.822 1.00 81.44 99 ILE A C 1
ATOM 772 O O . ILE A 1 99 ? -21.903 10.603 29.520 1.00 81.44 99 ILE A O 1
ATOM 776 N N . ILE A 1 100 ? -21.805 9.556 27.530 1.00 77.62 100 ILE A N 1
ATOM 777 C CA . ILE A 1 100 ? -22.675 10.502 26.818 1.00 77.62 100 ILE A CA 1
ATOM 778 C C . ILE A 1 100 ? -24.084 10.467 27.416 1.00 77.62 100 ILE A C 1
ATOM 780 O O . ILE A 1 100 ? -24.707 11.498 27.603 1.00 77.62 100 ILE A O 1
ATOM 784 N N . ARG A 1 101 ? -24.603 9.306 27.811 1.00 76.81 101 ARG A N 1
ATOM 785 C CA . ARG A 1 101 ? -25.946 9.188 28.396 1.00 76.81 101 ARG A CA 1
ATOM 786 C C . ARG A 1 101 ? -26.040 9.745 29.820 1.00 76.81 101 ARG A C 1
ATOM 788 O O . ARG A 1 101 ? -27.143 9.818 30.358 1.00 76.81 101 ARG A O 1
ATOM 795 N N . ARG A 1 102 ? -24.922 10.154 30.440 1.00 78.06 102 ARG A N 1
ATOM 796 C CA . ARG A 1 102 ? -24.910 10.883 31.716 1.00 78.06 102 ARG A CA 1
ATOM 797 C C . ARG A 1 102 ? -25.030 12.393 31.456 1.00 78.06 102 ARG A C 1
ATOM 799 O O . ARG A 1 102 ? -24.016 13.051 31.221 1.00 78.06 102 ARG A O 1
ATOM 806 N N . PRO A 1 103 ? -26.230 12.991 31.608 1.00 64.25 103 PRO A N 1
ATOM 807 C CA . PRO A 1 103 ? -26.455 14.409 31.316 1.00 64.25 103 PRO A CA 1
ATOM 808 C C . PRO A 1 103 ? -25.588 15.346 32.166 1.00 64.25 103 PRO A C 1
ATOM 810 O O . PRO A 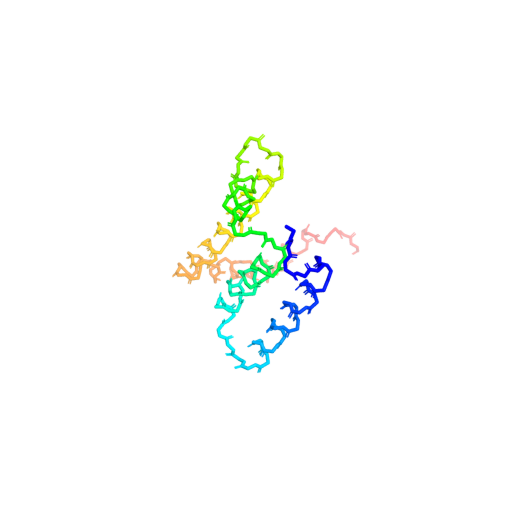1 103 ? -25.233 16.422 31.707 1.00 64.25 103 PRO A O 1
ATOM 813 N N . LYS A 1 104 ? -25.172 14.925 33.372 1.00 66.38 104 LYS A N 1
ATOM 814 C CA . LYS A 1 104 ? -24.272 15.702 34.243 1.00 66.38 104 LYS A CA 1
ATOM 815 C C . LYS A 1 104 ? -22.872 15.913 33.651 1.00 66.38 104 LYS A C 1
ATOM 817 O O . LYS A 1 104 ? -22.252 16.921 33.956 1.00 66.38 104 LYS A O 1
ATOM 822 N N . LEU A 1 105 ? -22.377 14.975 32.836 1.00 64.94 105 LEU A N 1
ATOM 823 C CA . LEU A 1 105 ? -21.085 15.109 32.153 1.00 64.94 105 LEU A CA 1
ATOM 824 C C . LEU A 1 105 ? -21.232 15.951 30.885 1.00 64.94 105 LEU A C 1
ATOM 826 O O . LEU A 1 105 ? -20.401 16.817 30.642 1.00 64.94 105 LEU A O 1
ATOM 830 N N . ILE A 1 106 ? -22.327 15.778 30.136 1.00 65.19 106 ILE A N 1
ATOM 831 C CA . ILE A 1 106 ? -22.651 16.645 28.992 1.00 65.19 106 ILE A CA 1
ATOM 832 C C . ILE A 1 106 ? -22.749 18.117 29.429 1.00 65.19 106 ILE A C 1
ATOM 834 O O . ILE A 1 106 ? -22.178 18.981 28.778 1.00 65.19 106 ILE A O 1
ATOM 838 N N . LEU A 1 107 ? -23.397 18.395 30.564 1.00 62.16 107 LEU A N 1
ATOM 839 C CA . LEU A 1 107 ? -23.511 19.737 31.154 1.00 62.16 107 LEU A CA 1
ATOM 840 C C . LEU A 1 107 ? -22.173 20.350 31.594 1.00 62.16 107 LEU A C 1
ATOM 842 O O . LEU A 1 107 ? -22.093 21.561 31.741 1.00 62.16 107 LEU A O 1
ATOM 846 N N . PHE A 1 108 ? -21.137 19.537 31.812 1.00 64.81 108 PHE A N 1
ATOM 847 C CA . PHE A 1 108 ? -19.790 20.021 32.125 1.00 64.81 108 PHE A CA 1
ATOM 848 C C . PHE A 1 108 ? -18.998 20.379 30.855 1.00 64.81 108 PHE A C 1
ATOM 850 O O . PHE A 1 108 ? -18.144 21.259 30.888 1.00 64.81 108 PHE A O 1
ATOM 857 N N . PHE A 1 109 ? -19.291 19.705 29.735 1.00 65.44 109 PHE A N 1
ATOM 858 C CA . PHE A 1 109 ? -18.672 19.951 28.427 1.00 65.44 109 PHE A CA 1
ATOM 859 C C . PHE A 1 109 ? -19.440 20.938 27.544 1.00 65.44 109 PHE A C 1
ATOM 861 O O . PHE A 1 109 ? -18.862 21.433 26.580 1.00 65.44 109 PHE A O 1
ATOM 868 N N . LEU A 1 110 ? -20.707 21.234 27.845 1.00 60.22 110 LEU A N 1
ATOM 869 C CA . LEU A 1 110 ? -21.376 22.426 27.335 1.00 60.22 110 LEU A CA 1
ATOM 870 C C . LEU A 1 110 ? -20.878 23.616 28.162 1.00 60.22 110 LEU A C 1
ATOM 872 O O . LEU A 1 110 ? -21.336 23.783 29.295 1.00 60.22 110 LEU A O 1
ATOM 876 N N . PRO A 1 111 ? -19.942 24.441 27.650 1.00 50.03 111 PRO A N 1
ATOM 877 C CA . PRO A 1 111 ? -19.727 25.746 28.246 1.00 50.03 111 PRO A CA 1
ATOM 878 C C . PRO A 1 111 ? -21.079 26.453 28.246 1.00 50.03 111 PRO A C 1
ATOM 880 O O . PRO A 1 111 ? -21.805 26.387 27.255 1.00 50.03 111 PRO A O 1
ATOM 883 N N . ALA A 1 112 ? -21.413 27.052 29.386 1.00 55.97 112 ALA A N 1
ATOM 884 C CA . ALA A 1 112 ? -22.637 27.801 29.603 1.00 55.97 112 ALA A CA 1
ATOM 885 C C . ALA A 1 112 ? -22.978 28.664 28.375 1.00 55.97 112 ALA A C 1
ATOM 887 O O . ALA A 1 112 ? -22.288 29.644 28.088 1.00 55.97 112 ALA A O 1
ATOM 888 N N . ILE A 1 113 ? -24.021 28.254 27.654 1.00 50.19 113 ILE A N 1
ATOM 889 C CA . ILE A 1 113 ? -24.816 29.112 26.778 1.00 50.19 113 ILE A CA 1
ATOM 890 C C . ILE A 1 113 ? -26.129 29.332 27.515 1.00 50.19 113 ILE A C 1
ATOM 892 O O . ILE A 1 113 ? -26.694 28.317 27.990 1.00 50.19 113 ILE A O 1
#

Solvent-accessible surface area (backbone atoms only — not comparable to full-atom values): 6215 Å² total; per-residue (Å²): 125,37,83,37,59,59,68,59,21,51,52,52,29,52,51,50,44,53,51,36,56,72,70,66,49,59,64,72,58,48,68,54,49,34,57,52,52,27,47,62,32,35,37,46,84,80,52,52,63,55,51,53,48,56,48,60,30,72,89,37,74,69,5,37,51,48,51,50,52,52,50,51,53,50,50,53,52,51,49,53,50,52,40,62,74,69,44,52,58,56,56,49,49,51,50,51,48,52,51,64,69,33,61,75,55,48,58,68,71,46,72,91,124

Sequence (113 aa):
MGMLDPLLSMLISFCLLGVMLYKRVKLGIALIVTPIVLALLALNWSDIPELLYATVDPFKQDGLLALLVILATFSSSWFSYLYKETREVVVFSEGLSNIIRRPKLILFFLPAI

Secondary structure (DSSP, 8-state):
--SS-HHHHHHHHHHHHHHHHHTT--HHHHHHHHHHHHHHHHS-TTHHHHHHHHHH-TTSHHHHHHHHHHHHHHHHHHHHHHHHHH-HHHHHHHHHHHHHT-HHHHHHHS---